Protein AF-A0A2V7DN43-F1 (afdb_monomer)

Secondary structure (DSSP, 8-state):
-HHHHHHHHHHHTPEEEEHHHHHHHHTT--TTPPPPTTHHHHHTSHHHHHHHHHHHHHHHHHHHHTT--EEEES---SHHHHHHHHHHHHHTT----EEEEE--HHHHHHHHHHHTT-TT------GGGHHHHHHT----TTSSSEEEEESSS-HHHHHHHHHHHHHHS------

Sequence (175 aa):
KTTVARLVAARAGAILIRTDAERKRLAGLRPTDTSPAGFGEKLYTLEVTRRTYMTALGIAERLLTAGWPVLVDGTFSSVEERAGARELARRHAVPFTVLWCDAPDAEIAERLRRRAWDPGEVSDAGVELLPRHRAHYIAPTDEPDVIRIDTSVVIEHAVRDALGQLSGAPSLRRS

Mean predicted aligned error: 6.23 Å

Foldseek 3Di:
DVVLQVLLCVVVVADEAELLQLLQVVVVHHLLDADPVPVLVVSPDPVNSVVSLVVSLVVVLVCVVVVGHYDYDDLCQDPVSVVSNVVSCVVSVHDDAAEAEDEDLVVVLVVLVVVVPPSRDRDNDHSVCVVVSVVRGDDCPPPPRYDYQHPVDDSNVSSVVSVVVVVPPPPPPDD

Solvent-accessible surface area (backbone atoms only — not comparable to full-atom values): 10254 Å² total; per-residue (Å²): 94,72,69,55,49,52,58,48,20,68,74,69,66,25,50,73,44,48,37,51,40,46,43,28,46,77,70,77,38,57,44,60,55,79,69,57,89,79,44,48,63,62,59,65,32,71,67,46,45,53,52,24,52,52,51,50,50,55,52,45,50,55,37,46,74,72,71,43,51,71,39,78,46,70,83,58,38,40,68,65,59,48,48,55,55,51,50,52,27,58,78,68,75,45,91,70,73,45,79,44,67,42,66,59,67,72,57,51,46,52,52,30,58,58,47,77,73,42,82,81,49,48,70,72,72,48,56,85,45,46,65,62,52,54,78,61,46,51,79,67,82,91,48,83,55,59,45,80,30,59,59,81,52,65,56,71,56,37,49,50,54,51,52,53,51,65,70,65,48,82,73,81,71,83,123

Structure (mmCIF, N/CA/C/O backbone):
data_AF-A0A2V7DN43-F1
#
_entry.id   AF-A0A2V7DN43-F1
#
loop_
_atom_site.group_PDB
_atom_site.id
_atom_site.type_symbol
_atom_site.label_atom_id
_atom_site.label_alt_id
_atom_site.label_comp_id
_atom_site.label_asym_id
_atom_site.label_entity_id
_atom_site.label_seq_id
_atom_site.pdbx_PDB_ins_code
_atom_site.Cartn_x
_atom_site.Cartn_y
_atom_site.Cartn_z
_atom_site.occupancy
_atom_site.B_iso_or_equiv
_atom_site.auth_seq_id
_atom_site.auth_comp_id
_atom_site.auth_asym_id
_atom_site.auth_atom_id
_atom_site.pdbx_PDB_model_num
ATOM 1 N N . LYS A 1 1 ? 5.956 -5.643 0.456 1.00 82.62 1 LYS A N 1
ATOM 2 C CA . LYS A 1 1 ? 4.574 -5.196 0.164 1.00 82.62 1 LYS A CA 1
ATOM 3 C C . LYS A 1 1 ? 3.601 -6.362 0.245 1.00 82.62 1 LYS A C 1
ATOM 5 O O . LYS A 1 1 ? 3.186 -6.631 1.355 1.00 82.62 1 LYS A O 1
ATOM 10 N N . THR A 1 2 ? 3.374 -7.152 -0.809 1.00 82.88 2 THR A N 1
ATOM 11 C CA . THR A 1 2 ? 2.349 -8.220 -0.825 1.00 82.88 2 THR A CA 1
ATOM 12 C C . THR A 1 2 ? 2.382 -9.176 0.375 1.00 82.88 2 THR A C 1
ATOM 14 O O . THR A 1 2 ? 1.345 -9.447 0.972 1.00 82.88 2 THR A O 1
ATOM 17 N N . THR A 1 3 ? 3.562 -9.657 0.787 1.00 88.00 3 THR A N 1
ATOM 18 C CA . THR A 1 3 ? 3.704 -10.514 1.982 1.00 88.00 3 THR A CA 1
ATOM 19 C C . THR A 1 3 ? 3.257 -9.805 3.262 1.00 88.00 3 THR A C 1
ATOM 21 O O . THR A 1 3 ? 2.457 -10.345 4.019 1.00 88.00 3 THR A O 1
ATOM 24 N N . VAL A 1 4 ? 3.714 -8.565 3.467 1.00 90.88 4 VAL A N 1
ATOM 25 C CA . VAL A 1 4 ? 3.297 -7.699 4.583 1.00 90.88 4 VAL A CA 1
ATOM 26 C C . VAL A 1 4 ? 1.789 -7.466 4.532 1.00 90.88 4 VAL A C 1
ATOM 28 O O . VAL A 1 4 ? 1.108 -7.693 5.523 1.00 90.88 4 VAL A O 1
ATOM 31 N N . ALA A 1 5 ? 1.253 -7.104 3.365 1.00 91.25 5 ALA A N 1
ATOM 32 C CA . ALA A 1 5 ? -0.167 -6.844 3.162 1.00 91.25 5 ALA A CA 1
ATOM 33 C C . ALA A 1 5 ? -1.040 -8.051 3.543 1.00 91.25 5 ALA A C 1
ATOM 35 O O . ALA A 1 5 ? -2.020 -7.888 4.262 1.00 91.25 5 ALA A O 1
ATOM 36 N N . ARG A 1 6 ? -0.654 -9.270 3.137 1.00 92.12 6 ARG A N 1
ATOM 37 C CA . ARG A 1 6 ? -1.346 -10.512 3.526 1.00 92.12 6 ARG A CA 1
ATOM 38 C C . ARG A 1 6 ? -1.309 -10.745 5.037 1.00 92.12 6 ARG A C 1
ATOM 40 O O . ARG A 1 6 ? -2.340 -11.054 5.627 1.00 92.12 6 ARG A O 1
ATOM 47 N N . LEU A 1 7 ? -0.141 -10.592 5.662 1.00 92.94 7 LEU A N 1
ATOM 48 C CA . LEU A 1 7 ? 0.032 -10.823 7.100 1.00 92.94 7 LEU A CA 1
ATOM 49 C C . LEU A 1 7 ? -0.713 -9.793 7.956 1.00 92.94 7 LEU A C 1
ATOM 51 O O . LEU A 1 7 ? -1.277 -10.166 8.986 1.00 92.94 7 LEU A O 1
ATOM 55 N N . VAL A 1 8 ? -0.710 -8.525 7.537 1.00 92.75 8 VAL A N 1
ATOM 56 C CA . VAL A 1 8 ? -1.458 -7.442 8.185 1.00 92.75 8 VAL A CA 1
ATOM 57 C C . VAL A 1 8 ? -2.953 -7.676 8.015 1.00 92.75 8 VAL A C 1
ATOM 59 O O . VAL A 1 8 ? -3.664 -7.688 9.011 1.00 92.75 8 VAL A O 1
ATOM 62 N N . ALA A 1 9 ? -3.427 -7.924 6.789 1.00 92.75 9 ALA A N 1
ATOM 63 C CA . ALA A 1 9 ? -4.846 -8.142 6.517 1.00 92.75 9 ALA A CA 1
ATOM 64 C C . ALA A 1 9 ? -5.413 -9.312 7.336 1.00 92.75 9 ALA A C 1
ATOM 66 O O . ALA A 1 9 ? -6.449 -9.164 7.980 1.00 92.75 9 ALA A O 1
ATOM 67 N N . ALA A 1 10 ? -4.686 -10.433 7.396 1.00 92.44 10 ALA A N 1
ATOM 68 C CA . ALA A 1 10 ? -5.083 -11.595 8.187 1.00 92.44 10 ALA A CA 1
ATOM 69 C C . ALA A 1 10 ? -5.185 -11.288 9.691 1.00 92.44 10 ALA A C 1
ATOM 71 O O . ALA A 1 10 ? -6.118 -11.742 10.346 1.00 92.44 10 ALA A O 1
ATOM 72 N N . ARG A 1 11 ? -4.248 -10.509 10.247 1.00 91.56 11 ARG A N 1
ATOM 73 C CA . ARG A 1 11 ? -4.237 -10.165 11.680 1.00 91.56 11 ARG A CA 1
ATOM 74 C C . ARG A 1 11 ? -5.223 -9.060 12.049 1.00 91.56 11 ARG A C 1
ATOM 76 O O . ARG A 1 11 ? -5.741 -9.071 13.157 1.00 91.56 11 ARG A O 1
ATOM 83 N N . ALA A 1 12 ? -5.471 -8.123 11.140 1.00 89.06 12 ALA A N 1
ATOM 84 C CA . ALA A 1 12 ? -6.391 -7.008 11.342 1.00 89.06 12 ALA A CA 1
ATOM 85 C C . ALA A 1 12 ? -7.849 -7.350 10.982 1.00 89.06 12 ALA A C 1
ATOM 87 O O . ALA A 1 12 ? -8.725 -6.507 11.148 1.00 89.06 12 ALA A O 1
ATOM 88 N N . GLY A 1 13 ? -8.118 -8.549 10.447 1.00 92.81 13 GLY A N 1
ATOM 89 C CA . GLY A 1 13 ? -9.446 -8.913 9.940 1.00 92.81 13 GLY A CA 1
ATOM 90 C C . GLY A 1 13 ? -9.887 -8.051 8.751 1.00 92.81 13 GLY A C 1
ATOM 91 O O . GLY A 1 13 ? -11.078 -7.805 8.577 1.00 92.81 13 GLY A O 1
ATOM 92 N N . ALA A 1 14 ? -8.931 -7.556 7.959 1.00 94.75 14 ALA A N 1
ATOM 93 C CA . ALA A 1 14 ? -9.192 -6.656 6.844 1.00 94.75 14 ALA A CA 1
ATOM 94 C C . ALA A 1 14 ? -9.292 -7.407 5.514 1.00 94.75 14 ALA A C 1
ATOM 96 O O . ALA A 1 14 ? -8.560 -8.366 5.254 1.00 94.75 14 ALA A O 1
ATOM 97 N N . ILE A 1 15 ? -10.157 -6.920 4.627 1.00 96.94 15 ILE A N 1
ATOM 98 C CA . ILE A 1 15 ? -10.242 -7.411 3.254 1.00 96.94 15 ILE A CA 1
ATOM 99 C C . ILE A 1 15 ? -9.111 -6.785 2.436 1.00 96.94 15 ILE A C 1
ATOM 101 O O . ILE A 1 15 ? -8.975 -5.563 2.359 1.00 96.94 15 ILE A O 1
ATOM 105 N N . LEU A 1 16 ? -8.298 -7.642 1.816 1.00 96.69 16 LEU A N 1
ATOM 106 C CA . LEU A 1 16 ? -7.151 -7.245 1.005 1.00 96.69 16 LEU A CA 1
ATOM 107 C C . LEU A 1 16 ? -7.551 -7.019 -0.459 1.00 96.69 16 LEU A C 1
ATOM 109 O O . LEU A 1 16 ? -7.894 -7.966 -1.168 1.00 96.69 16 LEU A O 1
ATOM 113 N N . ILE A 1 17 ? -7.411 -5.785 -0.939 1.00 96.38 17 ILE A N 1
ATOM 114 C CA . ILE A 1 17 ? -7.535 -5.422 -2.355 1.00 96.38 17 ILE A CA 1
ATOM 115 C C . ILE A 1 17 ? -6.132 -5.277 -2.935 1.00 96.38 17 ILE A C 1
ATOM 117 O O . ILE A 1 17 ? -5.308 -4.542 -2.397 1.00 96.38 17 ILE A O 1
ATOM 121 N N . ARG A 1 18 ? -5.847 -5.950 -4.052 1.00 93.94 18 ARG A N 1
ATOM 122 C CA . ARG A 1 18 ? -4.530 -5.903 -4.701 1.00 93.94 18 ARG A CA 1
ATOM 123 C C . ARG A 1 18 ? -4.604 -5.150 -6.018 1.00 93.94 18 ARG A C 1
ATOM 125 O O . ARG A 1 18 ? -5.205 -5.639 -6.970 1.00 93.94 18 ARG A O 1
ATOM 132 N N . THR A 1 19 ? -3.930 -4.009 -6.101 1.00 92.38 19 THR A N 1
ATOM 133 C CA . THR A 1 19 ? -3.931 -3.169 -7.311 1.00 92.38 19 THR A CA 1
ATOM 134 C C . THR A 1 19 ? -3.384 -3.889 -8.543 1.00 92.38 19 THR A C 1
ATOM 136 O O . THR A 1 19 ? -3.958 -3.733 -9.610 1.00 92.38 19 THR A O 1
ATOM 139 N N . ASP A 1 20 ? -2.363 -4.744 -8.421 1.00 88.06 20 ASP A N 1
ATOM 140 C CA . ASP A 1 20 ? -1.878 -5.549 -9.557 1.00 88.06 20 ASP A CA 1
ATOM 141 C C . ASP A 1 20 ? -2.932 -6.555 -10.057 1.00 88.06 20 ASP A C 1
ATOM 143 O O . ASP A 1 20 ? -3.058 -6.778 -11.260 1.00 88.06 20 ASP A O 1
ATOM 147 N N . ALA A 1 21 ? -3.752 -7.115 -9.158 1.00 89.69 21 ALA A N 1
ATOM 148 C CA . ALA A 1 21 ? -4.857 -7.982 -9.564 1.00 89.69 21 ALA A CA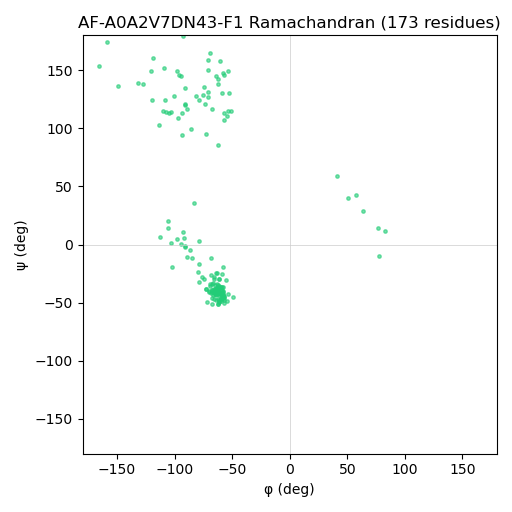 1
ATOM 149 C C . ALA A 1 21 ? -5.946 -7.181 -10.295 1.00 89.69 21 ALA A C 1
ATOM 151 O O . ALA A 1 21 ? -6.445 -7.636 -11.323 1.00 89.69 21 ALA A O 1
ATOM 152 N N . GLU A 1 22 ? -6.281 -5.978 -9.813 1.00 92.62 22 GLU A N 1
ATOM 153 C CA . GLU A 1 22 ? -7.225 -5.096 -10.515 1.00 92.62 22 GLU A CA 1
ATOM 154 C C . GLU A 1 22 ? -6.676 -4.622 -11.864 1.00 92.62 22 GLU A C 1
ATOM 156 O O . GLU A 1 22 ? -7.413 -4.580 -12.845 1.00 92.62 22 GLU A O 1
ATOM 161 N N . ARG A 1 23 ? -5.374 -4.333 -11.948 1.00 91.38 23 ARG A N 1
ATOM 162 C CA . ARG A 1 23 ? -4.692 -3.939 -13.185 1.00 91.38 23 ARG A CA 1
ATOM 163 C C . ARG A 1 23 ? -4.816 -5.018 -14.256 1.00 91.38 23 ARG A C 1
ATOM 165 O O . ARG A 1 23 ? -5.177 -4.711 -15.389 1.00 91.38 23 ARG A O 1
ATOM 172 N N . LYS A 1 24 ? -4.599 -6.283 -13.877 1.00 88.06 24 LYS A N 1
ATOM 173 C CA . LYS A 1 24 ? -4.800 -7.443 -14.759 1.00 88.06 24 LYS A CA 1
ATOM 174 C C . LYS A 1 24 ? -6.260 -7.599 -15.170 1.00 88.06 24 LYS A C 1
ATOM 176 O O . LYS A 1 24 ? -6.541 -7.698 -16.363 1.00 88.06 24 LYS A O 1
ATOM 181 N N . ARG A 1 25 ? -7.200 -7.523 -14.220 1.00 89.62 25 ARG A N 1
ATOM 182 C CA . ARG A 1 25 ? -8.639 -7.614 -14.528 1.00 89.62 25 ARG A CA 1
ATOM 183 C C . ARG A 1 25 ? -9.097 -6.537 -15.509 1.00 89.62 25 ARG A C 1
ATOM 185 O O . ARG A 1 25 ? -9.835 -6.845 -16.439 1.00 89.62 25 ARG A O 1
ATOM 192 N N . LEU A 1 26 ? -8.638 -5.296 -15.341 1.00 89.31 26 LEU A N 1
ATOM 193 C CA . LEU A 1 26 ? -8.951 -4.188 -16.251 1.00 89.31 26 LEU A CA 1
ATOM 194 C C . LEU A 1 26 ? -8.401 -4.397 -17.668 1.00 89.31 26 LEU A C 1
ATOM 196 O O . LEU A 1 26 ? -8.950 -3.837 -18.614 1.00 89.31 26 LEU A O 1
ATOM 200 N N . ALA A 1 27 ? -7.352 -5.205 -17.812 1.00 86.38 27 ALA A N 1
ATOM 201 C CA . ALA A 1 27 ? -6.778 -5.600 -19.092 1.00 86.38 27 ALA A CA 1
ATOM 202 C C . ALA A 1 27 ? -7.366 -6.907 -19.658 1.00 86.38 27 ALA A C 1
ATOM 204 O O . ALA A 1 27 ? -6.881 -7.397 -20.675 1.00 86.38 27 ALA A O 1
ATOM 205 N N . GLY A 1 28 ? -8.392 -7.481 -19.016 1.00 87.81 28 GLY A N 1
ATOM 206 C CA . GLY A 1 28 ? -9.007 -8.745 -19.435 1.00 87.81 28 GLY A CA 1
ATOM 207 C C . GLY A 1 28 ? -8.189 -9.993 -19.088 1.00 87.81 28 GLY A C 1
ATOM 208 O O . GLY A 1 28 ? -8.472 -11.066 -19.614 1.00 87.81 28 GLY A O 1
ATOM 209 N N . LEU A 1 29 ? -7.190 -9.868 -18.211 1.00 84.50 29 LEU A N 1
ATOM 210 C CA . LEU A 1 29 ? -6.334 -10.966 -17.764 1.00 84.50 29 LEU A CA 1
ATOM 211 C C . LEU A 1 29 ? -6.813 -11.520 -16.419 1.00 84.50 29 LEU A C 1
ATOM 213 O O . LEU A 1 29 ? -7.326 -10.789 -15.561 1.00 84.50 29 LEU A O 1
ATOM 217 N N . ARG A 1 30 ? -6.593 -12.816 -16.188 1.00 82.31 30 ARG A N 1
ATOM 218 C CA . ARG A 1 30 ? -6.730 -13.390 -14.846 1.00 82.31 30 ARG A CA 1
ATOM 219 C C . ARG A 1 30 ? -5.577 -12.880 -13.976 1.00 82.31 30 ARG A C 1
ATOM 221 O O . ARG A 1 30 ? -4.478 -12.669 -14.482 1.00 82.31 30 ARG A O 1
ATOM 228 N N . PRO A 1 31 ? -5.763 -12.734 -12.652 1.00 76.19 31 PRO A N 1
ATOM 229 C CA . PRO A 1 31 ? -4.698 -12.249 -11.771 1.00 76.19 31 PRO A CA 1
ATOM 230 C C . PRO A 1 31 ? -3.392 -13.060 -11.843 1.00 76.19 31 PRO A C 1
ATOM 232 O O . PRO A 1 31 ? -2.319 -12.503 -11.647 1.00 76.19 31 PRO A O 1
ATOM 235 N N . THR A 1 32 ? -3.477 -14.361 -12.123 1.00 74.94 32 THR A N 1
ATOM 236 C CA . THR A 1 32 ? -2.326 -15.272 -12.232 1.00 74.94 32 THR A CA 1
ATOM 237 C C . THR A 1 32 ? -1.765 -15.386 -13.647 1.00 74.94 32 THR A C 1
ATOM 239 O O . THR A 1 32 ? -0.807 -16.121 -13.848 1.00 74.94 32 THR A O 1
ATOM 242 N N . ASP A 1 33 ? -2.360 -14.724 -14.643 1.00 73.88 33 ASP A N 1
ATOM 243 C CA . ASP A 1 33 ? -1.811 -14.756 -15.997 1.00 73.88 33 ASP A CA 1
ATOM 244 C C . ASP A 1 33 ? -0.523 -13.936 -16.029 1.00 73.88 33 ASP A C 1
ATOM 246 O O . ASP A 1 33 ? -0.497 -12.798 -15.555 1.00 73.88 33 ASP A O 1
ATOM 250 N N . THR A 1 34 ? 0.546 -14.495 -16.590 1.00 67.00 34 THR A N 1
ATOM 251 C CA . THR A 1 34 ? 1.743 -13.721 -16.926 1.00 67.00 34 THR A CA 1
ATOM 252 C C . THR A 1 34 ? 1.412 -12.824 -18.111 1.00 67.00 34 THR A C 1
ATOM 254 O O . THR A 1 34 ? 0.933 -13.302 -19.143 1.00 67.00 34 THR A O 1
ATOM 257 N N . SER A 1 35 ? 1.661 -11.522 -17.980 1.00 64.56 35 SER A N 1
ATOM 258 C CA . SER A 1 35 ? 1.469 -10.611 -19.106 1.00 64.56 35 SER A CA 1
ATOM 259 C C . SER A 1 35 ? 2.397 -10.975 -20.272 1.00 64.56 35 SER A C 1
ATOM 261 O O . SER A 1 35 ? 3.575 -11.255 -20.040 1.00 64.56 35 SER A O 1
ATOM 263 N N . PRO A 1 36 ? 1.916 -10.941 -21.530 1.00 62.62 36 PRO A N 1
ATOM 264 C CA . PRO A 1 36 ? 2.775 -11.133 -22.694 1.00 62.62 36 PRO A CA 1
ATOM 265 C C . PRO A 1 36 ? 3.968 -10.164 -22.686 1.00 62.62 36 PRO A C 1
ATOM 267 O O . PRO A 1 36 ? 3.855 -9.032 -22.206 1.00 62.62 36 PRO A O 1
ATOM 270 N N . ALA A 1 37 ? 5.109 -10.577 -23.244 1.00 56.75 37 ALA A N 1
ATOM 271 C CA . ALA A 1 37 ? 6.301 -9.729 -23.327 1.00 56.75 37 ALA A CA 1
ATOM 272 C C . ALA A 1 37 ? 5.973 -8.364 -23.975 1.00 56.75 37 ALA A C 1
ATOM 274 O O . ALA A 1 37 ? 5.298 -8.297 -25.002 1.00 56.75 37 ALA A O 1
ATOM 275 N N . GLY A 1 38 ? 6.398 -7.264 -23.343 1.00 58.25 38 GLY A N 1
ATOM 276 C CA . GLY A 1 38 ? 6.087 -5.890 -23.775 1.00 58.25 38 GLY A CA 1
ATOM 277 C C . GLY A 1 38 ? 4.670 -5.390 -23.438 1.00 58.25 38 GLY A C 1
ATOM 278 O O . GLY A 1 38 ? 4.399 -4.195 -23.546 1.00 58.25 38 GLY A O 1
ATOM 279 N N . PHE A 1 39 ? 3.761 -6.254 -22.972 1.00 65.56 39 PHE A N 1
ATOM 280 C CA . PHE A 1 39 ? 2.430 -5.848 -22.501 1.00 65.56 39 PHE A CA 1
ATOM 281 C C . PHE A 1 39 ? 2.478 -5.206 -21.108 1.00 65.56 39 PHE A C 1
ATOM 283 O O . PHE A 1 39 ? 1.677 -4.319 -20.812 1.00 65.56 39 PHE A O 1
ATOM 290 N N . GLY A 1 40 ? 3.467 -5.578 -20.285 1.00 64.56 40 GLY A N 1
ATOM 291 C CA . GLY A 1 40 ? 3.685 -4.992 -18.959 1.00 64.56 40 GLY A CA 1
ATOM 292 C C . GLY A 1 40 ? 3.793 -3.465 -18.996 1.00 64.56 40 GLY A C 1
ATOM 293 O O . GLY A 1 40 ? 3.139 -2.781 -18.217 1.00 64.56 40 GLY A O 1
ATOM 294 N N . GLU A 1 41 ? 4.505 -2.889 -19.967 1.00 67.62 41 GLU A N 1
ATOM 295 C CA . GLU A 1 41 ? 4.611 -1.426 -20.083 1.00 67.62 41 GLU A CA 1
ATOM 296 C C . GLU A 1 41 ? 3.264 -0.743 -20.355 1.00 67.62 41 GLU A C 1
ATOM 298 O O . GLU A 1 41 ? 3.005 0.344 -19.833 1.00 67.62 41 GLU A O 1
ATOM 303 N N . LYS A 1 42 ? 2.374 -1.397 -21.113 1.00 76.38 42 LYS A N 1
ATOM 304 C CA . LYS A 1 42 ? 1.017 -0.894 -21.377 1.00 76.38 42 LYS A CA 1
ATOM 305 C C . LYS A 1 42 ? 0.155 -0.935 -20.116 1.00 76.38 42 LYS A C 1
ATOM 307 O O . LYS A 1 42 ? -0.630 -0.013 -19.885 1.00 76.38 42 LYS A O 1
ATOM 312 N N . LEU A 1 43 ? 0.346 -1.953 -19.274 1.00 78.06 43 LEU A N 1
ATOM 313 C CA . LEU A 1 43 ? -0.340 -2.073 -17.989 1.00 78.06 43 LEU A CA 1
ATOM 314 C C . LEU A 1 43 ? 0.048 -0.974 -17.003 1.00 78.06 43 LEU A C 1
ATOM 316 O O . LEU A 1 43 ? -0.770 -0.620 -16.161 1.00 78.06 43 LEU A O 1
ATOM 320 N N . TYR A 1 44 ? 1.253 -0.415 -17.093 1.00 78.88 44 TYR A N 1
ATOM 321 C CA . TYR A 1 44 ? 1.748 0.605 -16.161 1.00 78.88 44 TYR A CA 1
ATOM 322 C C . TYR A 1 44 ? 1.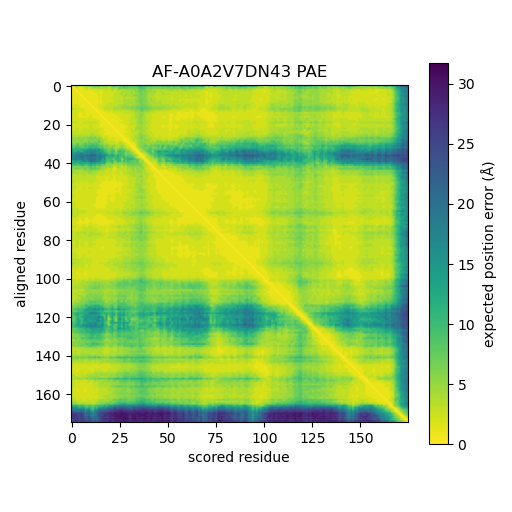775 2.024 -16.754 1.00 78.88 44 TYR A C 1
ATOM 324 O O . TYR A 1 44 ? 2.442 2.910 -16.220 1.00 78.88 44 TYR A O 1
ATOM 332 N N . THR A 1 45 ? 1.006 2.284 -17.817 1.00 86.06 45 THR A N 1
ATOM 333 C CA . THR A 1 45 ? 0.752 3.660 -18.279 1.00 86.06 45 THR A CA 1
ATOM 334 C C . THR A 1 45 ? 0.061 4.492 -17.192 1.00 86.06 45 THR A C 1
ATOM 336 O O . THR A 1 45 ? -0.588 3.955 -16.287 1.00 86.06 45 THR A O 1
ATOM 339 N N . LEU A 1 46 ? 0.182 5.822 -17.273 1.00 86.31 46 LEU A N 1
ATOM 340 C CA . LEU A 1 46 ? -0.464 6.736 -16.323 1.00 86.31 46 LEU A CA 1
ATOM 341 C C . LEU A 1 46 ? -1.990 6.551 -16.312 1.00 86.31 46 LEU A C 1
ATOM 343 O O . LEU A 1 46 ? -2.603 6.502 -15.247 1.00 86.31 46 LEU A O 1
ATOM 347 N N . GLU A 1 47 ? -2.591 6.385 -17.490 1.00 89.81 47 GLU A N 1
ATOM 348 C CA . GLU A 1 47 ? -4.028 6.157 -17.646 1.00 89.81 47 GLU A CA 1
ATOM 349 C C . GLU A 1 47 ? -4.479 4.854 -16.973 1.00 89.81 47 GLU A C 1
ATOM 351 O O . GLU A 1 47 ? -5.392 4.867 -16.142 1.00 89.81 47 GLU A O 1
ATOM 356 N N . VAL A 1 48 ? -3.806 3.732 -17.264 1.00 90.25 48 VAL A N 1
ATOM 357 C CA . VAL A 1 48 ? -4.147 2.437 -16.654 1.00 90.25 48 VAL A CA 1
ATOM 358 C C . VAL A 1 48 ? -3.912 2.474 -15.147 1.00 90.25 48 VAL A C 1
ATOM 360 O O . VAL A 1 48 ? -4.716 1.936 -14.385 1.00 90.25 48 VAL A O 1
ATOM 363 N N . THR A 1 49 ? -2.863 3.155 -14.689 1.00 90.25 49 THR A N 1
ATOM 364 C CA . THR A 1 49 ? -2.594 3.346 -13.260 1.00 90.25 49 THR A CA 1
ATOM 365 C C . THR A 1 49 ? -3.716 4.117 -12.575 1.00 90.25 49 THR A C 1
ATOM 367 O O . THR A 1 49 ? -4.270 3.619 -11.594 1.00 90.25 49 THR A O 1
ATOM 370 N N . ARG A 1 50 ? -4.146 5.252 -13.138 1.00 92.06 50 ARG A N 1
ATOM 371 C CA . ARG A 1 50 ? -5.280 6.024 -12.614 1.00 92.06 50 ARG A CA 1
ATOM 372 C C . ARG A 1 50 ? -6.551 5.177 -12.549 1.00 92.06 50 ARG A C 1
ATOM 374 O O . ARG A 1 50 ? -7.206 5.133 -11.509 1.00 92.06 50 ARG A O 1
ATOM 381 N N . ARG A 1 51 ? -6.877 4.456 -13.627 1.00 94.81 51 ARG A N 1
ATOM 382 C CA . ARG A 1 51 ? -8.059 3.580 -13.684 1.00 94.81 51 ARG A CA 1
ATOM 383 C C . ARG A 1 51 ? -7.982 2.437 -12.667 1.00 94.81 51 ARG A C 1
ATOM 385 O O . ARG A 1 51 ? -8.995 2.101 -12.054 1.00 94.81 51 ARG A O 1
ATOM 392 N N . THR A 1 52 ? -6.790 1.880 -12.453 1.00 95.06 52 THR A N 1
ATOM 393 C CA . THR A 1 52 ? -6.533 0.828 -11.458 1.00 95.06 52 THR A CA 1
ATOM 394 C C . THR A 1 52 ? -6.820 1.331 -10.046 1.00 95.06 52 THR A C 1
ATOM 396 O O . THR A 1 52 ? -7.597 0.699 -9.331 1.00 95.06 52 THR A O 1
ATOM 399 N N . TYR A 1 53 ? -6.267 2.483 -9.650 1.00 95.81 53 TYR A N 1
ATOM 400 C CA . TYR A 1 53 ? -6.516 3.038 -8.315 1.00 95.81 53 TYR A CA 1
ATOM 401 C C . TYR A 1 53 ? -7.965 3.477 -8.126 1.00 95.81 53 TYR A C 1
ATOM 403 O O . TYR A 1 53 ? -8.545 3.173 -7.089 1.00 95.81 53 TYR A O 1
ATOM 411 N N . MET A 1 54 ? -8.593 4.099 -9.128 1.00 96.06 54 MET A N 1
ATOM 412 C CA . MET A 1 54 ? -10.025 4.419 -9.063 1.00 96.06 54 MET A CA 1
ATOM 413 C C . MET A 1 54 ? -10.878 3.163 -8.841 1.00 96.06 54 MET A C 1
ATOM 415 O O . MET A 1 54 ? -11.781 3.166 -8.009 1.00 96.06 54 MET A O 1
ATOM 419 N N . THR A 1 55 ? -10.567 2.072 -9.546 1.00 97.06 55 THR A N 1
ATOM 420 C CA . THR A 1 55 ? -11.285 0.797 -9.398 1.00 97.06 55 THR A CA 1
ATOM 421 C C . THR A 1 55 ? -11.067 0.198 -8.009 1.00 97.06 55 THR A C 1
ATOM 423 O O . THR A 1 55 ? -12.035 -0.170 -7.344 1.00 97.06 55 THR A O 1
ATOM 426 N N . ALA A 1 56 ? -9.818 0.151 -7.538 1.00 97.75 56 ALA A N 1
ATOM 427 C CA . ALA A 1 56 ? -9.476 -0.376 -6.219 1.00 97.75 56 ALA A CA 1
ATOM 428 C C . ALA A 1 56 ? -10.133 0.430 -5.084 1.00 97.75 56 ALA A C 1
ATOM 430 O O . ALA A 1 56 ? -10.702 -0.159 -4.167 1.00 97.75 56 ALA A O 1
ATOM 431 N N . LEU A 1 57 ? -10.121 1.763 -5.170 1.00 97.81 57 LEU A N 1
ATOM 432 C CA . LEU A 1 57 ? -10.766 2.635 -4.186 1.00 97.81 57 LEU A CA 1
ATOM 433 C C . LEU A 1 57 ? -12.296 2.545 -4.244 1.00 97.81 57 LEU A C 1
ATOM 435 O O . LEU A 1 57 ? -12.936 2.571 -3.199 1.00 97.81 57 LEU A O 1
ATOM 439 N N . GLY A 1 58 ? -12.892 2.344 -5.423 1.00 98.00 58 GLY A N 1
ATOM 440 C CA . GLY A 1 58 ? -14.329 2.077 -5.538 1.00 98.00 58 GLY A CA 1
ATOM 441 C C . GLY A 1 58 ? -14.743 0.727 -4.935 1.00 98.00 58 GLY A C 1
ATOM 442 O O . GLY A 1 58 ? -15.840 0.597 -4.393 1.00 98.00 58 GLY A O 1
ATOM 443 N N . ILE A 1 59 ? -13.880 -0.295 -4.999 1.00 98.06 59 ILE A N 1
ATOM 444 C CA . ILE A 1 59 ? -14.092 -1.558 -4.270 1.00 98.06 59 ILE A CA 1
ATOM 445 C C . ILE A 1 59 ? -13.976 -1.312 -2.761 1.00 98.06 59 ILE A C 1
ATOM 447 O O . ILE A 1 59 ? -14.846 -1.755 -2.012 1.00 98.06 59 ILE A O 1
ATOM 451 N N . ALA A 1 60 ? -12.946 -0.579 -2.327 1.00 98.19 60 ALA A N 1
ATOM 452 C CA . ALA A 1 60 ? -12.743 -0.236 -0.922 1.00 98.19 60 ALA A CA 1
ATOM 453 C C . ALA A 1 60 ? -13.945 0.520 -0.340 1.00 98.19 60 ALA A C 1
ATOM 455 O O . ALA A 1 60 ? -14.425 0.158 0.726 1.00 98.19 60 ALA A O 1
ATOM 456 N N . GLU A 1 61 ? -14.487 1.496 -1.069 1.00 98.31 61 GLU A N 1
ATOM 457 C CA . GLU A 1 61 ? -15.687 2.247 -0.688 1.00 98.31 61 GLU A CA 1
ATOM 458 C C . GLU A 1 61 ? -16.876 1.330 -0.389 1.00 98.31 61 GLU A C 1
ATOM 460 O O . GLU A 1 61 ? -17.488 1.437 0.672 1.00 98.31 61 GLU A O 1
ATOM 465 N N . ARG A 1 62 ? -17.168 0.366 -1.273 1.00 98.25 62 ARG A N 1
ATOM 466 C CA . ARG A 1 62 ? -18.270 -0.587 -1.056 1.00 98.25 62 ARG A CA 1
ATOM 467 C C . ARG A 1 62 ? -18.064 -1.447 0.189 1.00 98.25 62 ARG A C 1
ATOM 469 O O . ARG A 1 62 ? -19.023 -1.710 0.910 1.00 98.25 62 ARG A O 1
ATOM 476 N N . LEU A 1 63 ? -16.832 -1.881 0.443 1.00 97.88 63 LEU A N 1
ATOM 477 C CA . LEU A 1 63 ? -16.498 -2.692 1.616 1.00 97.88 63 LEU A CA 1
ATOM 478 C C . LEU A 1 63 ? -16.582 -1.882 2.915 1.00 97.88 63 LEU A C 1
ATOM 480 O O . LEU A 1 63 ? -17.138 -2.374 3.896 1.00 97.88 63 LEU A O 1
ATOM 484 N N . LEU A 1 64 ? -16.112 -0.633 2.897 1.00 97.00 64 LEU A N 1
ATOM 485 C CA . LEU A 1 64 ? -16.226 0.292 4.025 1.00 97.00 64 LEU A CA 1
ATOM 486 C C . LEU A 1 64 ? -17.693 0.604 4.343 1.00 97.00 64 LEU A C 1
ATOM 488 O O . LEU A 1 64 ? -18.077 0.575 5.509 1.00 97.00 64 LEU A O 1
ATOM 492 N N . THR A 1 65 ? -18.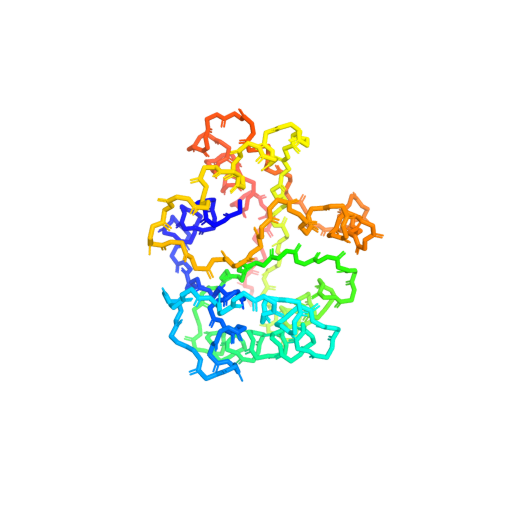536 0.833 3.328 1.00 97.00 65 THR A N 1
ATOM 493 C CA . THR A 1 65 ? -19.992 0.987 3.516 1.00 97.00 65 THR A CA 1
ATOM 494 C C . THR A 1 65 ? -20.619 -0.252 4.152 1.00 97.00 65 THR A C 1
ATOM 496 O O . THR A 1 65 ? -21.516 -0.132 4.981 1.00 97.00 65 THR A O 1
ATOM 499 N N . ALA A 1 66 ? -20.128 -1.443 3.806 1.00 96.81 66 ALA A N 1
ATOM 500 C CA . ALA A 1 66 ? -20.564 -2.702 4.403 1.00 96.81 66 ALA A CA 1
ATOM 501 C C . ALA A 1 66 ? -19.946 -2.982 5.793 1.00 96.81 66 ALA A C 1
ATOM 503 O O . ALA A 1 66 ? -20.203 -4.040 6.364 1.00 96.81 66 ALA A O 1
ATOM 504 N N . GLY A 1 67 ? -19.153 -2.057 6.348 1.00 95.00 67 GLY A N 1
ATOM 505 C CA . GLY A 1 67 ? -18.579 -2.156 7.692 1.00 95.00 67 GLY A CA 1
ATOM 506 C C . GLY A 1 67 ? -17.306 -2.998 7.794 1.00 95.00 67 GLY A C 1
ATOM 507 O O . GLY A 1 67 ? -16.879 -3.312 8.904 1.00 95.00 67 GLY A O 1
ATOM 508 N N . TRP A 1 68 ? -16.687 -3.363 6.669 1.00 96.31 68 TRP A N 1
ATOM 509 C CA . TRP A 1 68 ? -15.466 -4.167 6.662 1.00 96.31 68 TRP A CA 1
ATOM 510 C C . TRP A 1 68 ? -14.210 -3.290 6.682 1.00 96.31 68 TRP A C 1
ATOM 512 O O . TRP A 1 68 ? -14.114 -2.357 5.881 1.00 96.31 68 TRP A O 1
ATOM 522 N N . PRO A 1 69 ? -13.202 -3.604 7.519 1.00 95.31 69 PRO A N 1
ATOM 523 C CA . PRO A 1 69 ? -11.874 -3.018 7.388 1.00 95.31 69 PRO A CA 1
ATOM 524 C C . PRO A 1 69 ? -11.251 -3.395 6.039 1.00 95.31 69 PRO A C 1
ATOM 526 O O . PRO A 1 69 ? -11.397 -4.527 5.569 1.00 95.31 69 PRO A O 1
ATOM 529 N N . VAL A 1 70 ? -10.528 -2.464 5.417 1.00 97.31 70 VAL A N 1
ATOM 530 C CA . VAL A 1 70 ? -9.943 -2.654 4.081 1.00 97.31 70 VAL A CA 1
ATOM 531 C C . VAL A 1 70 ? -8.453 -2.346 4.103 1.00 97.31 70 VAL A C 1
ATOM 533 O O . VAL A 1 70 ? -8.028 -1.345 4.673 1.00 97.31 70 VAL A O 1
ATOM 536 N N . LEU A 1 71 ? -7.666 -3.180 3.422 1.00 97.31 71 LEU A N 1
ATOM 537 C CA . LEU A 1 71 ? -6.268 -2.909 3.104 1.00 97.31 71 LEU A CA 1
ATOM 538 C C . LEU A 1 71 ? -6.094 -2.897 1.585 1.00 97.31 71 LEU A C 1
ATOM 540 O O . LEU A 1 71 ? -6.413 -3.877 0.915 1.00 97.31 71 LEU A O 1
ATOM 544 N N . VAL A 1 72 ? -5.566 -1.801 1.038 1.00 97.19 72 VAL A N 1
ATOM 545 C CA . VAL A 1 72 ? -5.253 -1.687 -0.394 1.00 97.19 72 VAL A CA 1
ATOM 546 C C . VAL A 1 72 ? -3.745 -1.850 -0.589 1.00 97.19 72 VAL A C 1
ATOM 548 O O . VAL A 1 72 ? -2.962 -1.020 -0.140 1.00 97.19 72 VAL A O 1
ATOM 551 N N . ASP A 1 73 ? -3.332 -2.928 -1.254 1.00 95.44 73 ASP A N 1
ATOM 552 C CA . ASP A 1 73 ? -1.935 -3.230 -1.581 1.00 95.44 73 ASP A CA 1
ATOM 553 C C . ASP A 1 73 ? -1.590 -2.695 -2.974 1.00 95.44 73 ASP A C 1
ATOM 555 O O . ASP A 1 73 ? -2.108 -3.150 -4.003 1.00 95.44 73 ASP A O 1
ATOM 559 N N . GLY A 1 74 ? -0.707 -1.702 -2.999 1.00 92.38 74 GLY A N 1
ATOM 560 C CA . GLY A 1 74 ? -0.210 -1.060 -4.206 1.00 92.38 74 GLY A CA 1
ATOM 561 C C . GLY A 1 74 ? 1.113 -0.352 -3.964 1.00 92.38 74 GLY A C 1
ATOM 562 O O . GLY A 1 74 ? 1.622 -0.305 -2.845 1.00 92.38 74 GLY A O 1
ATOM 563 N N . THR A 1 75 ? 1.708 0.165 -5.036 1.00 90.19 75 THR A N 1
ATOM 564 C CA . THR A 1 75 ? 2.960 0.926 -4.930 1.00 90.19 75 THR A CA 1
ATOM 565 C C . THR A 1 75 ? 2.728 2.323 -4.360 1.00 90.19 75 THR A C 1
ATOM 567 O O . THR A 1 75 ? 3.616 2.821 -3.681 1.00 90.19 75 THR A O 1
ATOM 570 N N . PHE A 1 76 ? 1.547 2.909 -4.592 1.00 93.25 76 PHE A N 1
ATOM 571 C CA . PHE A 1 76 ? 1.170 4.272 -4.206 1.00 93.25 76 PHE A CA 1
ATOM 572 C C . PHE A 1 76 ? 2.321 5.257 -4.450 1.00 93.25 76 PHE A C 1
ATOM 574 O O . PHE A 1 76 ? 2.857 5.852 -3.517 1.00 93.25 76 PHE A O 1
ATOM 581 N N . SER A 1 77 ? 2.751 5.341 -5.711 1.00 90.81 77 SER A N 1
ATOM 582 C CA . SER A 1 77 ? 3.961 6.038 -6.144 1.00 90.81 77 SER A CA 1
ATOM 583 C C . SER A 1 77 ? 3.872 7.551 -5.986 1.00 90.81 77 SER A C 1
ATOM 585 O O . SER A 1 77 ? 4.912 8.181 -5.828 1.00 90.81 77 SER A O 1
ATOM 587 N N . SER A 1 78 ? 2.672 8.135 -6.016 1.00 92.12 78 SER A N 1
ATOM 588 C CA . SER A 1 78 ? 2.491 9.587 -5.942 1.00 92.12 78 SER A CA 1
ATOM 589 C C . SER A 1 78 ? 1.680 10.030 -4.723 1.00 92.12 78 SER A C 1
ATOM 591 O O . SER A 1 78 ? 0.937 9.249 -4.118 1.00 92.12 78 SER A O 1
ATOM 593 N N . VAL A 1 79 ? 1.815 11.313 -4.376 1.00 94.06 79 VAL A N 1
ATOM 594 C CA . VAL A 1 79 ? 1.043 11.950 -3.299 1.00 94.06 79 VAL A CA 1
ATOM 595 C C . VAL A 1 79 ? -0.449 11.930 -3.634 1.00 94.06 79 VAL A C 1
ATOM 597 O O . VAL A 1 79 ? -1.273 11.675 -2.763 1.00 94.06 79 VAL A O 1
ATOM 600 N N . GLU A 1 80 ? -0.812 12.122 -4.902 1.00 92.56 80 GLU A N 1
ATOM 601 C CA . GLU A 1 80 ? -2.201 12.136 -5.373 1.00 92.56 80 GLU A CA 1
ATOM 602 C C . GLU A 1 80 ? -2.878 10.769 -5.210 1.00 92.56 80 GLU A C 1
ATOM 604 O O . GLU A 1 80 ? -4.039 10.699 -4.802 1.00 92.56 80 GLU A O 1
ATOM 609 N N . GLU A 1 81 ? -2.159 9.674 -5.483 1.00 94.06 81 GLU A N 1
ATOM 610 C CA . GLU A 1 81 ? -2.672 8.313 -5.274 1.00 94.06 81 GLU A CA 1
ATOM 611 C C . GLU A 1 81 ? -2.999 8.070 -3.792 1.00 94.06 81 GLU A C 1
ATOM 613 O O . GLU A 1 81 ? -4.050 7.507 -3.467 1.00 94.06 81 GLU A O 1
ATOM 618 N N . ARG A 1 82 ? -2.132 8.536 -2.882 1.00 96.19 82 ARG A N 1
ATOM 619 C CA . ARG A 1 82 ? -2.347 8.434 -1.428 1.00 96.19 82 ARG A CA 1
ATOM 620 C C . ARG A 1 82 ? -3.432 9.386 -0.932 1.00 96.19 82 ARG A C 1
ATOM 622 O O . ARG A 1 82 ? -4.254 8.989 -0.105 1.00 96.19 82 ARG A O 1
ATOM 629 N N . ALA A 1 83 ? -3.500 10.598 -1.478 1.00 95.31 83 ALA A N 1
ATOM 630 C CA . ALA A 1 83 ? -4.541 11.574 -1.171 1.00 95.31 83 ALA A CA 1
ATOM 631 C C . ALA A 1 83 ? -5.938 11.035 -1.513 1.00 95.31 83 ALA A C 1
ATOM 633 O O . ALA A 1 83 ? -6.864 11.207 -0.722 1.00 95.31 83 ALA A O 1
ATOM 634 N N . GLY A 1 84 ? -6.086 10.308 -2.627 1.00 95.88 84 GLY A N 1
ATOM 635 C CA . GLY A 1 84 ? -7.344 9.643 -2.980 1.00 95.88 84 GLY A CA 1
ATOM 636 C C . GLY A 1 84 ? -7.804 8.618 -1.934 1.00 95.88 84 GLY A C 1
ATOM 637 O O . GLY A 1 84 ? -8.984 8.575 -1.584 1.00 95.88 84 GLY A O 1
ATOM 638 N N . ALA A 1 85 ? -6.878 7.825 -1.386 1.00 96.81 85 ALA A N 1
ATOM 639 C CA . ALA A 1 85 ? -7.184 6.865 -0.324 1.00 96.81 85 ALA A CA 1
ATOM 640 C C . ALA A 1 85 ? -7.520 7.556 1.011 1.00 96.81 85 ALA A C 1
ATOM 642 O O . ALA A 1 85 ? -8.459 7.152 1.701 1.00 96.81 85 ALA A O 1
ATOM 643 N N . ARG A 1 86 ? -6.799 8.632 1.348 1.00 96.81 86 ARG A N 1
ATOM 644 C CA . ARG A 1 86 ? -7.057 9.442 2.546 1.00 96.81 86 ARG A CA 1
ATOM 645 C C . ARG A 1 86 ? -8.427 10.118 2.488 1.00 96.81 86 ARG A C 1
ATOM 647 O O . ARG A 1 86 ? -9.168 10.088 3.468 1.00 96.81 86 ARG A O 1
ATOM 654 N N . GLU A 1 87 ? -8.787 10.679 1.337 1.00 97.00 87 GLU A N 1
ATOM 655 C CA . GLU A 1 87 ? -10.096 11.301 1.133 1.00 97.00 87 GLU A CA 1
ATOM 656 C C . GLU A 1 87 ? -11.230 10.277 1.243 1.00 97.00 87 GLU A C 1
ATOM 658 O O . GLU A 1 87 ? -12.253 10.560 1.863 1.00 97.00 87 GLU A O 1
ATOM 663 N N . LEU A 1 88 ? -11.044 9.061 0.715 1.00 97.50 88 LEU A N 1
ATOM 664 C CA . LEU A 1 88 ? -12.006 7.976 0.910 1.00 97.50 88 LEU A CA 1
ATOM 665 C C . LEU A 1 88 ? -12.228 7.689 2.403 1.00 97.50 88 LEU A C 1
ATOM 667 O O . LEU A 1 88 ? -13.370 7.676 2.855 1.00 97.50 88 LEU A O 1
ATOM 671 N N . ALA A 1 89 ? -11.161 7.517 3.184 1.00 96.62 89 ALA A N 1
ATOM 672 C CA . ALA A 1 89 ? -11.290 7.272 4.619 1.00 96.62 89 ALA A CA 1
ATOM 673 C C . ALA A 1 89 ? -11.991 8.433 5.350 1.00 96.62 89 ALA A C 1
ATOM 675 O O . ALA A 1 89 ? -12.883 8.202 6.170 1.00 96.62 89 ALA A O 1
ATOM 676 N N . ARG A 1 90 ? -11.664 9.681 4.984 1.00 96.69 90 ARG A N 1
ATOM 677 C CA . ARG A 1 90 ? -12.300 10.888 5.528 1.00 96.69 90 ARG A CA 1
ATOM 678 C C . ARG A 1 90 ? -13.806 10.917 5.258 1.00 96.69 90 ARG A C 1
ATOM 680 O O . ARG A 1 90 ? -14.573 11.174 6.182 1.00 96.69 90 ARG A O 1
ATOM 687 N N . ARG A 1 91 ? -14.244 10.618 4.027 1.00 97.00 91 ARG A N 1
ATOM 688 C CA . ARG A 1 91 ? -15.676 10.575 3.658 1.00 97.00 91 ARG A CA 1
ATOM 689 C C . ARG A 1 91 ? -16.466 9.530 4.446 1.00 97.00 91 ARG A C 1
ATOM 691 O O . ARG A 1 91 ? -17.649 9.736 4.690 1.00 97.00 91 ARG A O 1
ATOM 698 N N . HIS A 1 92 ? -15.818 8.440 4.852 1.00 96.56 92 HIS A N 1
ATOM 699 C CA . HIS A 1 92 ? -16.431 7.375 5.651 1.00 96.56 92 HIS A CA 1
ATOM 700 C C . HIS A 1 92 ? -16.220 7.542 7.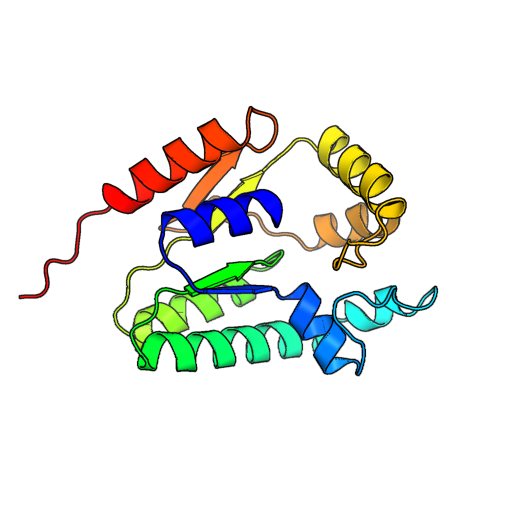163 1.00 96.56 92 HIS A C 1
ATOM 702 O O . HIS A 1 92 ? -16.683 6.698 7.928 1.00 96.56 92 HIS A O 1
ATOM 708 N N . ALA A 1 93 ? -15.538 8.609 7.599 1.00 96.00 93 ALA A N 1
ATOM 709 C CA . ALA A 1 93 ? -15.179 8.855 8.996 1.00 96.00 93 ALA A CA 1
ATOM 710 C C . ALA A 1 93 ? -14.489 7.647 9.668 1.00 96.00 93 ALA A C 1
ATOM 712 O O . ALA A 1 93 ? -14.764 7.318 10.825 1.00 96.00 93 ALA A O 1
ATOM 713 N N . VAL A 1 94 ? -13.598 6.973 8.933 1.00 94.94 94 VAL A N 1
ATOM 714 C CA . VAL A 1 94 ? -12.807 5.839 9.436 1.00 94.94 94 VAL A CA 1
ATOM 715 C C . VAL A 1 94 ? -11.333 6.225 9.605 1.00 94.94 94 VAL A C 1
ATOM 717 O O . VAL A 1 94 ? -10.845 7.091 8.875 1.00 94.94 94 VAL A O 1
ATOM 720 N N . PRO A 1 95 ? -10.598 5.583 10.534 1.00 94.06 95 PRO A N 1
ATOM 721 C CA . PRO A 1 95 ? -9.153 5.755 10.639 1.00 94.06 95 PRO A CA 1
ATOM 722 C C . PRO A 1 95 ? -8.430 5.395 9.335 1.00 94.06 95 PRO A C 1
ATOM 724 O O . PRO A 1 95 ? -8.837 4.482 8.614 1.00 94.06 95 PRO A O 1
ATOM 727 N N . PHE A 1 96 ? -7.328 6.091 9.060 1.00 95.25 96 PHE A N 1
ATOM 728 C CA . PHE A 1 96 ? -6.478 5.867 7.894 1.00 95.25 96 PHE A CA 1
ATOM 729 C C . PHE A 1 96 ? -5.017 5.794 8.317 1.00 95.25 96 PHE A C 1
ATOM 731 O O . PHE A 1 96 ? -4.569 6.577 9.150 1.00 95.25 96 PHE A O 1
ATOM 738 N N . THR A 1 97 ? -4.263 4.867 7.732 1.00 96.00 97 THR A N 1
ATOM 739 C CA . THR A 1 97 ? -2.824 4.747 7.972 1.00 96.00 97 THR A CA 1
ATOM 740 C C . THR A 1 97 ? -2.134 4.215 6.724 1.00 96.00 97 THR A C 1
ATOM 742 O O . THR A 1 97 ? -2.603 3.261 6.100 1.00 96.00 97 THR A O 1
ATOM 745 N N . VAL A 1 98 ? -0.996 4.808 6.372 1.00 96.38 98 VAL A N 1
ATOM 746 C CA . VAL A 1 98 ? -0.120 4.335 5.300 1.00 96.38 98 VAL A CA 1
ATOM 747 C C . VAL A 1 98 ? 0.913 3.382 5.889 1.00 96.38 98 VAL A C 1
ATOM 749 O O . VAL A 1 98 ? 1.722 3.766 6.730 1.00 96.38 98 VAL A O 1
ATOM 752 N N . LEU A 1 99 ? 0.924 2.138 5.413 1.00 95.88 99 LEU A N 1
ATOM 753 C CA . LEU A 1 99 ? 1.962 1.163 5.748 1.00 95.88 99 LEU A CA 1
ATOM 754 C C . LEU A 1 99 ? 3.065 1.206 4.688 1.00 95.88 99 LEU A C 1
ATOM 756 O O . LEU A 1 99 ? 2.977 0.559 3.640 1.00 95.88 99 LEU 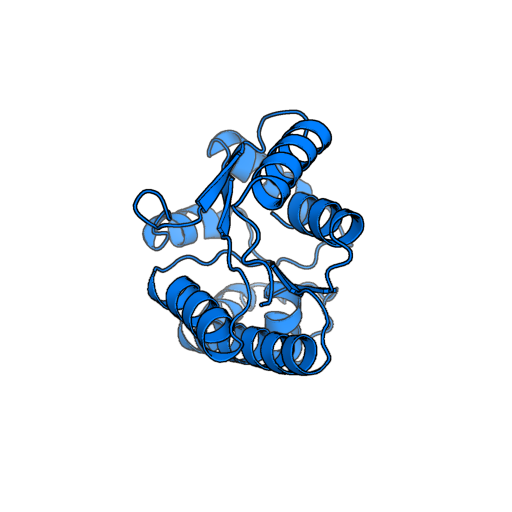A O 1
ATOM 760 N N . TRP A 1 100 ? 4.109 1.985 4.951 1.00 95.56 100 TRP A N 1
ATOM 761 C CA . TRP A 1 100 ? 5.200 2.187 4.007 1.00 95.56 100 TRP A CA 1
ATOM 762 C C . TRP A 1 100 ? 6.252 1.084 4.145 1.00 95.56 100 TRP A C 1
ATOM 764 O O . TRP A 1 100 ? 7.103 1.113 5.029 1.00 95.56 100 TRP A O 1
ATOM 774 N N . CYS A 1 101 ? 6.195 0.094 3.253 1.00 92.88 101 CYS A N 1
ATOM 775 C CA . CYS A 1 101 ? 7.231 -0.934 3.155 1.00 92.88 101 CYS A CA 1
ATOM 776 C C . CYS A 1 101 ? 8.506 -0.363 2.526 1.00 92.88 101 CYS A C 1
ATOM 778 O O . CYS A 1 101 ? 8.488 0.024 1.354 1.00 92.88 101 CYS A O 1
ATOM 780 N N . ASP A 1 102 ? 9.606 -0.427 3.261 1.00 90.69 102 ASP A N 1
ATOM 781 C CA . ASP A 1 102 ? 10.914 0.067 2.844 1.00 90.69 102 ASP A CA 1
ATOM 782 C C . ASP A 1 102 ? 11.956 -1.068 2.844 1.00 90.69 102 ASP A C 1
ATOM 784 O O . ASP A 1 102 ? 11.812 -2.060 3.567 1.00 90.69 102 ASP A O 1
ATOM 788 N N . ALA A 1 103 ? 12.948 -0.982 1.959 1.00 88.06 103 ALA A N 1
ATOM 789 C CA . ALA A 1 103 ? 14.087 -1.902 1.877 1.00 88.06 103 ALA A CA 1
ATOM 790 C C . ALA A 1 103 ? 15.199 -1.306 0.996 1.00 88.06 103 ALA A C 1
ATOM 792 O O . ALA A 1 103 ? 14.892 -0.556 0.062 1.00 88.06 103 ALA A O 1
ATOM 793 N N . PRO A 1 104 ? 16.469 -1.700 1.213 1.00 86.94 104 PRO A N 1
ATOM 794 C CA . PRO A 1 104 ? 17.569 -1.330 0.328 1.00 86.94 104 PRO A CA 1
ATOM 795 C C . PRO A 1 104 ? 17.334 -1.774 -1.123 1.00 86.94 104 PRO A C 1
ATOM 797 O O . PRO A 1 104 ? 16.795 -2.854 -1.381 1.00 86.94 104 PRO A O 1
ATOM 800 N N . ASP A 1 105 ? 17.811 -0.984 -2.088 1.00 83.12 105 ASP A N 1
ATOM 801 C CA . ASP A 1 105 ? 17.642 -1.275 -3.521 1.00 83.12 105 ASP A CA 1
ATOM 802 C C . ASP A 1 105 ? 18.224 -2.632 -3.930 1.00 83.12 105 ASP A C 1
ATOM 804 O O . ASP A 1 105 ? 17.617 -3.349 -4.729 1.00 83.12 105 ASP A O 1
ATOM 808 N N . ALA A 1 106 ? 19.356 -3.023 -3.337 1.00 85.56 106 ALA A N 1
ATOM 809 C CA . ALA A 1 106 ? 19.969 -4.327 -3.575 1.00 85.56 106 ALA A CA 1
ATOM 810 C C . ALA A 1 106 ? 19.011 -5.483 -3.230 1.00 85.56 106 ALA A C 1
ATOM 812 O O . ALA A 1 106 ? 18.888 -6.444 -3.992 1.00 85.56 106 ALA A O 1
ATOM 813 N N . GLU A 1 107 ? 18.270 -5.366 -2.127 1.00 86.56 107 GLU A N 1
ATOM 814 C CA . GLU A 1 107 ? 17.283 -6.369 -1.731 1.00 86.56 107 GLU A CA 1
ATOM 815 C C . GLU A 1 107 ? 16.037 -6.345 -2.609 1.00 86.56 107 GLU A C 1
ATOM 817 O O . GLU A 1 107 ? 15.481 -7.401 -2.917 1.00 86.56 107 GLU A O 1
ATOM 822 N N . ILE A 1 108 ? 15.580 -5.156 -3.012 1.00 84.56 108 ILE A N 1
ATOM 823 C CA . ILE A 1 108 ? 14.435 -5.023 -3.918 1.00 84.56 108 ILE A CA 1
ATOM 824 C C . ILE A 1 108 ? 14.758 -5.698 -5.250 1.00 84.56 108 ILE A C 1
ATOM 826 O O . ILE A 1 108 ? 13.973 -6.533 -5.700 1.00 84.56 108 ILE A O 1
ATOM 830 N N . ALA A 1 109 ? 15.920 -5.402 -5.836 1.00 83.25 109 ALA A N 1
ATOM 831 C CA . ALA A 1 109 ? 16.365 -6.014 -7.082 1.00 83.25 109 ALA A CA 1
ATOM 832 C C . ALA A 1 109 ? 16.439 -7.543 -6.962 1.00 83.25 109 ALA A C 1
ATOM 834 O O . ALA A 1 109 ? 15.912 -8.256 -7.814 1.00 83.25 109 ALA A O 1
ATOM 835 N N . GLU A 1 110 ? 17.009 -8.057 -5.872 1.00 83.81 110 GLU A N 1
ATOM 836 C CA . GLU A 1 110 ? 17.114 -9.499 -5.645 1.00 83.81 110 GLU A CA 1
ATOM 837 C C . GLU A 1 110 ? 15.746 -10.180 -5.473 1.00 83.81 110 GLU A C 1
ATOM 839 O O . GLU A 1 110 ? 15.500 -11.274 -5.984 1.00 83.81 110 GLU A O 1
ATOM 844 N N . ARG A 1 111 ? 14.800 -9.522 -4.798 1.00 82.38 111 ARG A N 1
ATOM 845 C CA . ARG A 1 111 ? 13.418 -10.014 -4.677 1.00 82.38 111 ARG A CA 1
ATOM 846 C C . ARG A 1 111 ? 12.703 -10.035 -6.025 1.00 82.38 111 ARG A C 1
ATOM 848 O O . ARG A 1 111 ? 11.972 -10.986 -6.282 1.00 82.38 111 ARG A O 1
ATOM 855 N N . LEU A 1 112 ? 12.903 -9.022 -6.869 1.00 79.81 112 LEU A N 1
ATOM 856 C CA . LEU A 1 112 ? 12.323 -8.985 -8.216 1.00 79.81 112 LEU A CA 1
ATOM 857 C C . LEU A 1 112 ? 12.892 -10.105 -9.096 1.00 79.81 112 LEU A C 1
ATOM 859 O O . LEU A 1 112 ? 12.118 -10.803 -9.745 1.00 79.81 112 LEU A O 1
ATOM 863 N N . ARG A 1 113 ? 14.208 -10.357 -9.033 1.00 80.38 113 ARG A N 1
ATOM 864 C CA . ARG A 1 113 ? 14.833 -11.486 -9.744 1.00 80.38 113 ARG A CA 1
ATOM 865 C C . ARG A 1 113 ? 14.249 -12.826 -9.319 1.00 80.38 113 ARG A C 1
ATOM 867 O O . ARG A 1 113 ? 13.899 -13.618 -10.180 1.00 80.38 113 ARG A O 1
ATOM 874 N N . ARG A 1 114 ? 14.096 -13.073 -8.013 1.00 77.25 114 ARG A N 1
ATOM 875 C CA . ARG A 1 114 ? 13.506 -14.328 -7.510 1.00 77.25 114 ARG A CA 1
ATOM 876 C C . ARG A 1 114 ? 12.051 -14.515 -7.939 1.00 77.25 114 ARG A C 1
ATOM 878 O O . ARG A 1 114 ? 11.670 -15.621 -8.296 1.00 77.25 114 ARG A O 1
ATOM 885 N N . ARG A 1 115 ? 11.256 -13.440 -7.946 1.00 74.31 115 ARG A N 1
ATOM 886 C CA . ARG A 1 115 ? 9.844 -13.478 -8.365 1.00 74.31 115 ARG A CA 1
ATOM 88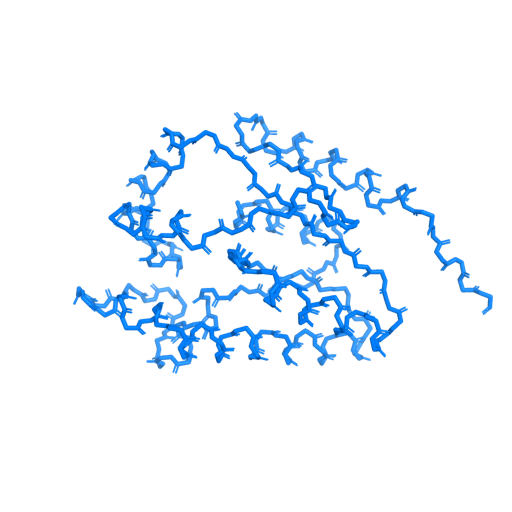7 C C . ARG A 1 115 ? 9.644 -13.806 -9.835 1.00 74.31 115 ARG A C 1
ATOM 889 O O . ARG A 1 115 ? 8.637 -14.418 -10.159 1.00 74.31 115 ARG A O 1
ATOM 896 N N . ALA A 1 116 ? 10.590 -13.454 -10.705 1.00 68.50 116 ALA A N 1
ATOM 897 C CA . ALA A 1 116 ? 10.514 -13.811 -12.122 1.00 68.50 116 ALA A CA 1
ATOM 898 C C . ALA A 1 116 ? 10.422 -15.335 -12.354 1.00 68.50 116 ALA A C 1
ATOM 900 O O . ALA A 1 116 ? 9.980 -15.766 -13.414 1.00 68.50 116 ALA A O 1
ATOM 901 N N . TRP A 1 117 ? 10.806 -16.141 -11.357 1.00 68.12 117 TRP A N 1
ATOM 902 C CA . TRP A 1 117 ? 10.759 -17.603 -11.393 1.00 68.12 117 TRP A CA 1
ATOM 903 C C . TRP A 1 117 ? 9.582 -18.207 -10.605 1.00 68.12 117 TRP A C 1
ATOM 905 O O . TRP A 1 117 ? 9.476 -19.429 -10.541 1.00 68.12 117 TRP A O 1
ATOM 915 N N . ASP A 1 118 ? 8.707 -17.390 -10.003 1.00 68.75 118 ASP A N 1
ATOM 916 C CA . ASP A 1 118 ? 7.544 -17.856 -9.235 1.00 68.75 118 ASP A CA 1
ATOM 917 C C . ASP A 1 118 ? 6.263 -17.834 -10.102 1.00 68.75 118 ASP A C 1
ATOM 919 O O . ASP A 1 118 ? 5.734 -16.757 -10.391 1.00 68.75 118 ASP A O 1
ATOM 923 N N . PRO A 1 119 ? 5.712 -19.000 -10.497 1.00 60.62 119 PRO A N 1
ATOM 924 C CA . PRO A 1 119 ? 4.505 -19.077 -11.323 1.00 60.62 119 PRO A CA 1
ATOM 925 C C . PRO A 1 119 ? 3.225 -18.609 -10.604 1.00 60.62 119 PRO A C 1
ATOM 927 O O . PRO A 1 119 ? 2.191 -18.445 -11.250 1.00 60.62 119 PRO A O 1
ATOM 930 N N . GLY A 1 120 ? 3.259 -18.409 -9.281 1.00 61.03 120 GLY A N 1
ATOM 931 C CA . GLY A 1 120 ? 2.144 -17.872 -8.494 1.00 61.03 120 GLY A CA 1
ATOM 932 C C . GLY A 1 120 ? 2.151 -16.347 -8.345 1.00 61.03 120 GLY A C 1
ATOM 933 O O . GLY A 1 120 ? 1.252 -15.792 -7.696 1.00 61.03 120 GLY A O 1
ATOM 934 N N . GLU A 1 121 ? 3.153 -15.656 -8.897 1.00 71.12 121 GLU A N 1
ATOM 935 C CA . GLU A 1 121 ? 3.275 -14.210 -8.762 1.00 71.12 121 GLU A CA 1
ATOM 936 C C . GLU A 1 121 ? 2.254 -13.473 -9.642 1.00 71.12 121 GLU A C 1
ATOM 938 O O . GLU A 1 121 ? 2.002 -13.790 -10.802 1.00 71.12 121 GLU A O 1
ATOM 943 N N . VAL A 1 122 ? 1.625 -12.460 -9.050 1.00 63.09 122 VAL A N 1
ATOM 944 C CA . VAL A 1 122 ? 0.558 -11.676 -9.689 1.00 63.09 122 VAL A CA 1
ATOM 945 C C . VAL A 1 122 ? 1.094 -10.331 -10.184 1.00 63.09 122 VAL A C 1
ATOM 947 O O . VAL A 1 122 ? 0.467 -9.719 -11.042 1.00 63.09 122 VAL A O 1
ATOM 950 N N . SER A 1 123 ? 2.233 -9.860 -9.668 1.00 67.69 123 SER A N 1
ATOM 951 C CA . SER A 1 123 ? 2.880 -8.625 -10.124 1.00 67.69 123 SER A CA 1
ATOM 952 C C . SER A 1 123 ? 3.709 -8.860 -11.389 1.00 67.69 123 SER A C 1
ATOM 954 O O . SER A 1 123 ? 4.584 -9.718 -11.387 1.00 67.69 123 SER A O 1
ATOM 956 N N . ASP A 1 124 ? 3.489 -8.058 -12.435 1.00 65.56 124 ASP A N 1
ATOM 957 C CA . ASP A 1 124 ? 4.292 -8.102 -13.672 1.00 65.56 124 ASP A CA 1
ATOM 958 C C . ASP A 1 124 ? 5.468 -7.101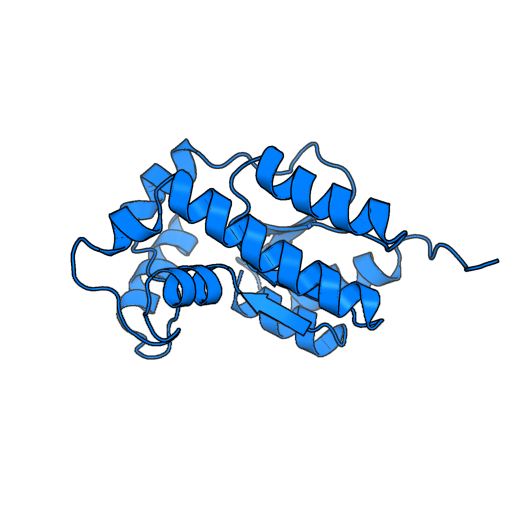 -13.647 1.00 65.56 124 ASP A C 1
ATOM 960 O O . ASP A 1 124 ? 6.099 -6.832 -14.671 1.00 65.56 124 ASP A O 1
ATOM 964 N N . ALA A 1 125 ? 5.753 -6.498 -12.487 1.00 64.62 125 ALA A N 1
ATOM 965 C CA . ALA A 1 125 ? 6.859 -5.564 -12.332 1.00 64.62 125 ALA A CA 1
ATOM 966 C C . ALA A 1 125 ? 8.204 -6.316 -12.346 1.00 64.62 125 ALA A C 1
ATOM 968 O O . ALA A 1 125 ? 8.649 -6.821 -11.316 1.00 64.62 125 ALA A O 1
ATOM 969 N N . GLY A 1 126 ? 8.846 -6.393 -13.514 1.00 67.12 126 GLY A N 1
ATOM 970 C CA . GLY A 1 126 ? 10.209 -6.914 -13.670 1.00 67.12 126 GLY A CA 1
ATOM 971 C C . GLY A 1 126 ? 11.273 -6.002 -13.047 1.00 67.12 126 GLY A C 1
ATOM 972 O O . GLY A 1 126 ? 11.019 -4.830 -12.749 1.00 67.12 126 GLY A O 1
ATOM 973 N N . VAL A 1 127 ? 12.493 -6.523 -12.865 1.00 67.25 127 VAL A N 1
ATOM 974 C CA . VAL A 1 127 ? 13.625 -5.742 -12.322 1.00 67.25 127 VAL A CA 1
ATOM 975 C C . VAL A 1 127 ? 13.978 -4.557 -13.227 1.00 67.25 127 VAL A C 1
ATOM 977 O O . VAL A 1 127 ? 14.366 -3.496 -12.745 1.00 67.25 127 VAL A O 1
ATOM 980 N N . GLU A 1 128 ? 13.732 -4.702 -14.526 1.00 68.75 128 GLU A N 1
ATOM 981 C CA . GLU A 1 128 ? 13.925 -3.677 -15.559 1.00 68.75 128 GLU A CA 1
ATOM 982 C C . GLU A 1 128 ? 13.038 -2.438 -15.360 1.00 68.75 128 GLU A C 1
ATOM 984 O O . GLU A 1 128 ? 13.407 -1.342 -15.780 1.00 68.75 128 GLU A O 1
ATOM 989 N N . LEU A 1 129 ? 11.899 -2.567 -14.670 1.00 71.88 129 LEU A N 1
ATOM 990 C CA . LEU A 1 129 ? 11.020 -1.433 -14.377 1.00 71.88 129 LEU A CA 1
ATOM 991 C C . LEU A 1 129 ? 11.439 -0.668 -13.115 1.00 71.88 129 LEU A C 1
ATOM 993 O O . LEU A 1 129 ? 10.947 0.439 -12.887 1.00 71.88 129 LEU A O 1
ATOM 997 N N . LEU A 1 130 ? 12.351 -1.208 -12.297 1.00 75.44 130 LEU A N 1
ATOM 998 C CA . LEU A 1 130 ? 12.753 -0.602 -11.024 1.00 75.44 130 LEU A CA 1
ATOM 999 C C . LEU A 1 130 ? 13.289 0.837 -11.170 1.00 75.44 130 LEU A C 1
ATOM 1001 O O . LEU A 1 130 ? 12.816 1.692 -10.417 1.00 75.44 130 LEU A O 1
ATOM 1005 N N . PRO A 1 131 ? 14.182 1.165 -12.131 1.00 77.75 131 PRO A N 1
ATOM 1006 C CA . PRO A 1 131 ? 14.659 2.540 -12.308 1.00 77.75 131 PRO A CA 1
ATOM 1007 C C . PRO A 1 131 ? 13.521 3.513 -12.629 1.00 77.75 131 PRO A C 1
ATOM 1009 O O . PRO A 1 131 ? 13.444 4.600 -12.058 1.00 77.75 131 PRO A O 1
ATOM 1012 N N . ARG A 1 132 ? 12.583 3.096 -13.488 1.00 75.25 132 ARG A N 1
ATOM 1013 C CA . ARG A 1 132 ? 11.407 3.896 -13.852 1.00 75.25 132 ARG A CA 1
ATOM 1014 C C . ARG A 1 132 ? 10.463 4.076 -12.667 1.00 75.25 132 ARG A C 1
ATOM 1016 O O . ARG A 1 132 ? 9.985 5.181 -12.434 1.00 75.25 132 ARG A O 1
ATOM 1023 N N . HIS A 1 133 ? 10.215 3.017 -11.897 1.00 78.69 133 HIS A N 1
ATOM 1024 C CA . HIS A 1 133 ? 9.418 3.112 -10.677 1.00 78.69 133 HIS A CA 1
ATOM 1025 C C . HIS A 1 133 ? 10.046 4.084 -9.679 1.00 78.69 133 HIS A C 1
ATOM 1027 O O . HIS A 1 133 ? 9.322 4.895 -9.113 1.00 78.69 133 HIS A O 1
ATOM 1033 N N . ARG A 1 134 ? 11.373 4.044 -9.497 1.00 82.69 134 ARG A N 1
ATOM 1034 C CA . ARG A 1 134 ? 12.097 4.960 -8.604 1.00 82.69 134 ARG A CA 1
ATOM 1035 C C . ARG A 1 134 ? 12.036 6.409 -9.075 1.00 82.69 134 ARG A C 1
ATOM 1037 O O . ARG A 1 134 ? 11.768 7.275 -8.253 1.00 82.69 134 ARG A O 1
ATOM 1044 N N . ALA A 1 135 ? 12.200 6.664 -10.373 1.00 84.12 135 ALA A N 1
ATOM 1045 C CA . ALA A 1 135 ? 12.164 8.018 -10.935 1.00 84.12 135 ALA A CA 1
ATOM 1046 C C . ALA A 1 135 ? 10.835 8.758 -10.685 1.00 84.12 135 ALA A C 1
ATOM 1048 O O . ALA A 1 135 ? 10.811 9.984 -10.650 1.00 84.12 135 ALA A O 1
ATOM 1049 N N . HIS A 1 136 ? 9.739 8.020 -10.501 1.00 83.31 136 HIS A N 1
ATOM 1050 C CA . HIS A 1 136 ? 8.405 8.577 -10.266 1.00 83.31 136 HIS A CA 1
ATOM 1051 C C . HIS A 1 136 ? 7.861 8.295 -8.857 1.00 83.31 136 HIS A C 1
ATOM 1053 O O . HIS A 1 136 ? 6.692 8.569 -8.595 1.00 83.31 136 HIS A O 1
ATOM 1059 N N . TYR A 1 137 ? 8.667 7.716 -7.960 1.00 90.19 137 TYR A N 1
ATOM 1060 C CA . TYR A 1 137 ? 8.237 7.377 -6.606 1.00 90.19 137 TYR A CA 1
ATOM 1061 C C . TYR A 1 137 ? 8.521 8.525 -5.639 1.00 90.19 137 TYR A C 1
ATOM 1063 O O . TYR A 1 137 ? 9.671 8.898 -5.421 1.00 90.19 137 TYR A O 1
ATOM 1071 N N . ILE A 1 138 ? 7.469 9.024 -4.999 1.00 93.12 138 ILE A N 1
ATOM 1072 C CA . ILE A 1 138 ? 7.541 10.013 -3.928 1.00 93.12 138 ILE A CA 1
ATOM 1073 C C . ILE A 1 138 ? 7.283 9.286 -2.612 1.00 93.12 138 ILE A C 1
ATOM 1075 O O . ILE A 1 138 ? 6.175 8.795 -2.381 1.00 93.12 138 ILE A O 1
ATOM 1079 N N . ALA A 1 139 ? 8.297 9.214 -1.750 1.00 92.88 139 ALA A N 1
ATOM 1080 C CA . ALA A 1 139 ? 8.162 8.604 -0.433 1.00 92.88 139 ALA A CA 1
ATOM 1081 C C . ALA A 1 139 ? 7.173 9.396 0.447 1.00 92.88 139 ALA A C 1
ATOM 1083 O O . ALA A 1 139 ? 7.131 10.621 0.357 1.00 92.88 139 ALA A O 1
ATOM 1084 N N . PRO A 1 140 ? 6.391 8.731 1.315 1.00 94.75 140 PRO A N 1
ATOM 1085 C CA . PRO A 1 140 ? 5.447 9.398 2.211 1.00 94.75 140 PRO A CA 1
ATOM 1086 C C . PRO A 1 140 ? 6.132 9.912 3.494 1.00 94.75 140 PRO A C 1
ATOM 1088 O O . PRO A 1 140 ? 5.560 9.816 4.571 1.00 94.75 140 PRO A O 1
ATOM 1091 N N . THR A 1 141 ? 7.381 10.387 3.426 1.00 91.25 141 THR A N 1
ATOM 1092 C CA . THR A 1 141 ? 8.179 10.757 4.616 1.00 91.25 141 THR A CA 1
ATOM 1093 C C . THR A 1 141 ? 7.568 11.893 5.427 1.00 91.25 141 THR A C 1
ATOM 1095 O O . THR A 1 141 ? 7.657 11.875 6.650 1.00 91.25 141 THR A O 1
ATOM 1098 N N . ASP A 1 142 ? 6.925 12.840 4.749 1.00 89.88 142 ASP A N 1
ATOM 1099 C CA . ASP A 1 142 ? 6.365 14.057 5.346 1.00 89.88 142 ASP A CA 1
ATOM 1100 C C . ASP A 1 142 ? 4.832 14.001 5.459 1.00 89.88 142 ASP A C 1
ATOM 1102 O O . ASP A 1 142 ? 4.165 15.015 5.666 1.00 89.88 142 ASP A O 1
ATOM 1106 N N . GLU A 1 143 ? 4.247 12.811 5.297 1.00 92.19 143 GLU A N 1
ATOM 1107 C CA . GLU A 1 143 ? 2.806 12.607 5.407 1.00 92.19 143 GLU A CA 1
ATOM 1108 C C . GLU A 1 143 ? 2.394 12.163 6.817 1.00 92.19 143 GLU A C 1
ATOM 1110 O O . GLU A 1 143 ? 3.105 11.395 7.468 1.00 92.19 143 GLU A O 1
ATOM 1115 N N . PRO A 1 144 ? 1.213 12.591 7.299 1.00 91.69 144 PRO A N 1
ATOM 1116 C CA . PRO A 1 144 ? 0.688 12.127 8.576 1.00 91.69 144 PRO A CA 1
ATOM 1117 C C . PRO A 1 144 ? 0.232 10.666 8.490 1.00 91.69 144 PRO A C 1
ATOM 1119 O O . PRO A 1 144 ? -0.116 10.166 7.417 1.00 91.69 144 PRO A O 1
ATOM 1122 N N . ASP A 1 145 ? 0.152 9.997 9.640 1.00 92.88 145 ASP A N 1
ATOM 1123 C CA . ASP A 1 145 ? -0.362 8.626 9.768 1.00 92.88 145 ASP A CA 1
ATOM 1124 C C . ASP A 1 145 ? 0.404 7.605 8.908 1.00 92.88 145 ASP A C 1
ATOM 1126 O O . ASP A 1 145 ? -0.185 6.741 8.255 1.00 92.88 145 ASP A O 1
ATOM 1130 N N . VAL A 1 146 ? 1.733 7.715 8.881 1.00 95.81 146 VAL A N 1
ATOM 1131 C CA . VAL A 1 146 ? 2.619 6.802 8.150 1.00 95.81 146 VAL A CA 1
ATOM 1132 C C . VAL A 1 146 ? 3.371 5.919 9.139 1.00 95.81 146 VAL A C 1
ATOM 1134 O O . VAL A 1 146 ? 4.085 6.407 10.011 1.00 95.81 146 VAL A O 1
ATOM 1137 N N . ILE A 1 147 ? 3.258 4.604 8.966 1.00 95.00 147 ILE A N 1
ATOM 1138 C CA . ILE A 1 147 ? 4.058 3.608 9.682 1.00 95.00 147 ILE A CA 1
ATOM 1139 C C . ILE A 1 147 ? 5.062 3.023 8.694 1.00 95.00 147 ILE A C 1
ATOM 1141 O O . ILE A 1 147 ? 4.686 2.336 7.737 1.00 95.00 147 ILE A O 1
ATOM 1145 N N . ARG A 1 148 ? 6.353 3.275 8.929 1.00 94.62 148 ARG A N 1
ATOM 1146 C CA . ARG A 1 148 ? 7.429 2.648 8.155 1.00 94.62 148 ARG A CA 1
ATOM 1147 C C . ARG A 1 148 ? 7.606 1.198 8.600 1.00 94.62 148 ARG A C 1
ATOM 1149 O O . ARG A 1 148 ? 7.781 0.921 9.783 1.00 94.62 148 ARG A O 1
ATOM 1156 N N . ILE A 1 149 ? 7.602 0.283 7.639 1.00 93.56 149 ILE A N 1
ATOM 1157 C CA . ILE A 1 149 ? 7.857 -1.143 7.831 1.00 93.56 149 ILE A CA 1
ATOM 1158 C C . ILE A 1 149 ? 9.159 -1.462 7.113 1.00 93.56 149 ILE A C 1
ATOM 1160 O O . ILE A 1 149 ? 9.186 -1.574 5.885 1.00 93.56 149 ILE A O 1
ATOM 1164 N N . ASP A 1 150 ? 10.234 -1.611 7.880 1.00 91.12 150 ASP A N 1
ATOM 1165 C CA . ASP A 1 150 ? 11.484 -2.133 7.346 1.00 91.12 150 ASP A CA 1
ATOM 1166 C C . ASP A 1 150 ? 11.275 -3.600 6.963 1.00 91.12 150 ASP A C 1
ATOM 1168 O O . ASP A 1 150 ? 10.944 -4.444 7.795 1.00 91.12 150 ASP A O 1
ATOM 1172 N N . THR A 1 151 ? 11.404 -3.899 5.676 1.00 88.94 151 THR A N 1
ATOM 1173 C CA . THR A 1 151 ? 11.220 -5.255 5.165 1.00 88.94 151 THR A CA 1
ATOM 1174 C C . THR A 1 151 ? 12.533 -6.003 4.982 1.00 88.94 151 THR A C 1
ATOM 1176 O O . THR A 1 151 ? 12.475 -7.115 4.464 1.00 88.94 151 THR A O 1
ATOM 1179 N N . SER A 1 152 ? 13.681 -5.431 5.367 1.00 86.38 152 SER A N 1
ATOM 1180 C CA . SER A 1 152 ? 14.989 -6.115 5.396 1.00 86.38 152 SER A CA 1
ATOM 1181 C C . SER A 1 152 ? 15.169 -7.029 6.614 1.00 86.38 152 SER A C 1
ATOM 1183 O O . SER A 1 152 ? 16.005 -7.931 6.609 1.00 86.38 152 SER A O 1
ATOM 1185 N N . VAL A 1 153 ? 14.339 -6.844 7.643 1.00 87.56 153 VAL A N 1
ATOM 1186 C CA . VAL A 1 153 ? 14.318 -7.672 8.855 1.00 87.56 153 VAL A CA 1
ATOM 1187 C C . VAL A 1 153 ? 13.304 -8.820 8.749 1.00 87.56 153 VAL A C 1
ATOM 1189 O O . VAL A 1 153 ? 12.589 -8.963 7.754 1.00 87.56 153 VAL A O 1
ATOM 1192 N N . VAL A 1 154 ? 13.208 -9.642 9.801 1.00 87.81 154 VAL A N 1
ATOM 1193 C CA . VAL A 1 154 ? 12.190 -10.701 9.915 1.00 87.81 154 VAL A CA 1
ATOM 1194 C C . VAL A 1 154 ? 10.791 -10.088 9.794 1.00 87.81 154 VAL A C 1
ATOM 1196 O O . VAL A 1 154 ? 10.348 -9.334 10.664 1.00 87.81 154 VAL A O 1
ATOM 1199 N N . ILE A 1 155 ? 10.092 -10.423 8.705 1.00 88.88 155 ILE A N 1
ATOM 1200 C CA . ILE A 1 155 ? 8.834 -9.780 8.297 1.00 88.88 155 ILE A CA 1
ATOM 1201 C C . ILE A 1 155 ? 7.764 -9.911 9.385 1.00 88.88 155 ILE A C 1
ATOM 1203 O O . ILE A 1 155 ? 7.016 -8.969 9.634 1.00 88.88 155 ILE A O 1
ATOM 1207 N N . GLU A 1 156 ? 7.689 -11.055 10.060 1.00 88.75 156 GLU A N 1
ATOM 1208 C CA . GLU A 1 156 ? 6.724 -11.313 11.127 1.00 88.75 156 GLU A CA 1
ATOM 1209 C C . GLU A 1 156 ? 6.894 -10.355 12.311 1.00 88.75 156 GLU A C 1
ATOM 1211 O O . GLU A 1 156 ? 5.895 -9.959 12.913 1.00 88.75 156 GLU A O 1
ATOM 1216 N N . HIS A 1 157 ? 8.133 -9.973 12.636 1.00 90.69 157 HIS A N 1
ATOM 1217 C CA . HIS A 1 157 ? 8.416 -8.987 13.678 1.00 90.69 157 HIS A CA 1
ATOM 1218 C C . HIS A 1 157 ? 8.011 -7.590 13.216 1.00 90.69 157 HIS A C 1
ATOM 1220 O O . HIS A 1 157 ? 7.217 -6.941 13.889 1.00 90.69 157 HIS A O 1
ATOM 1226 N N . ALA A 1 158 ? 8.425 -7.189 12.011 1.00 91.44 158 ALA A N 1
ATOM 1227 C CA . ALA A 1 158 ? 8.064 -5.887 11.454 1.00 91.44 158 ALA A CA 1
ATOM 1228 C C . ALA A 1 158 ? 6.536 -5.692 11.347 1.00 91.44 158 ALA A C 1
ATOM 1230 O O . ALA A 1 158 ? 6.013 -4.623 11.656 1.00 91.44 158 ALA A O 1
ATOM 1231 N N . VAL A 1 159 ? 5.792 -6.738 10.958 1.00 90.56 159 VAL A N 1
ATOM 1232 C CA . VAL A 1 159 ? 4.320 -6.708 10.917 1.00 90.56 159 VAL A CA 1
ATOM 1233 C C . VAL A 1 159 ? 3.712 -6.617 12.315 1.00 90.56 159 VAL A C 1
ATOM 1235 O O . VAL A 1 159 ? 2.740 -5.885 12.502 1.00 90.56 159 VAL A O 1
ATOM 1238 N N . ARG A 1 160 ? 4.253 -7.349 13.295 1.00 90.38 160 ARG A N 1
ATOM 1239 C CA . ARG A 1 160 ? 3.784 -7.282 14.686 1.00 90.38 160 ARG A CA 1
ATOM 1240 C C . ARG A 1 160 ? 3.935 -5.866 15.241 1.00 90.38 160 ARG A C 1
ATOM 1242 O O . ARG A 1 160 ? 2.976 -5.340 15.800 1.00 90.38 160 ARG A O 1
ATOM 1249 N N . ASP A 1 161 ? 5.093 -5.251 15.032 1.00 90.56 161 ASP A N 1
ATOM 1250 C CA . ASP A 1 161 ? 5.388 -3.906 15.528 1.00 90.56 161 ASP A CA 1
ATOM 1251 C C . ASP A 1 161 ? 4.485 -2.857 14.863 1.00 90.56 161 ASP A C 1
ATOM 1253 O O . ASP A 1 161 ? 3.935 -1.985 15.539 1.00 90.56 161 ASP A O 1
ATOM 1257 N N . ALA A 1 162 ? 4.246 -2.986 13.552 1.00 91.12 162 ALA A N 1
ATOM 1258 C CA . ALA A 1 162 ? 3.317 -2.123 12.825 1.00 91.12 162 ALA A CA 1
ATOM 1259 C C . ALA A 1 162 ? 1.868 -2.242 13.340 1.00 91.12 162 ALA A C 1
ATOM 1261 O O . ALA A 1 162 ? 1.183 -1.235 13.508 1.00 91.12 162 ALA A O 1
ATOM 1262 N N . LEU A 1 163 ? 1.396 -3.458 13.640 1.00 88.69 163 LEU A N 1
ATOM 1263 C CA . LEU A 1 163 ? 0.060 -3.681 14.213 1.00 88.69 163 LEU A CA 1
ATOM 1264 C C . LEU A 1 163 ? -0.072 -3.128 15.640 1.00 88.69 163 LEU A C 1
ATOM 1266 O O . LEU A 1 163 ? -1.141 -2.634 16.012 1.00 88.69 163 LEU A O 1
ATOM 1270 N N . GLY A 1 164 ? 1.008 -3.173 16.427 1.00 87.94 164 GLY A N 1
ATOM 1271 C CA . GLY A 1 164 ? 1.060 -2.540 17.746 1.00 87.94 164 GLY A CA 1
ATOM 1272 C C . GLY A 1 164 ? 0.842 -1.028 17.665 1.00 87.94 164 GLY A C 1
ATOM 1273 O O . GLY A 1 164 ? 0.053 -0.476 18.429 1.00 87.94 164 GLY A O 1
ATOM 1274 N N . GLN A 1 165 ? 1.458 -0.372 16.679 1.00 86.50 165 GLN A N 1
ATOM 1275 C CA . GLN A 1 165 ? 1.284 1.063 16.430 1.00 86.50 165 GLN A CA 1
ATOM 1276 C C . GLN A 1 165 ? -0.130 1.413 15.942 1.00 86.50 165 GLN A C 1
ATOM 1278 O O . GLN A 1 165 ? -0.705 2.393 16.411 1.00 86.50 165 GLN A O 1
ATOM 1283 N N . LEU A 1 166 ? -0.732 0.584 15.079 1.00 83.50 166 LEU A N 1
ATOM 1284 C CA . LEU A 1 166 ? -2.126 0.761 14.638 1.00 83.50 166 LEU A CA 1
ATOM 1285 C C . LEU A 1 166 ? -3.127 0.704 15.802 1.00 83.50 166 LEU A C 1
ATOM 1287 O O . LEU A 1 166 ? -4.109 1.440 15.809 1.00 83.50 166 LEU A O 1
ATOM 1291 N N . SER A 1 167 ? -2.871 -0.157 16.790 1.00 70.62 167 SER A N 1
ATOM 1292 C CA . SER A 1 167 ? -3.739 -0.331 17.966 1.00 70.62 167 SER A CA 1
ATOM 1293 C C . SER A 1 167 ? -3.542 0.764 19.024 1.00 70.62 167 SER A C 1
ATOM 1295 O O . SER A 1 167 ? -4.435 1.005 19.833 1.00 70.62 167 SER A O 1
ATOM 1297 N N . GLY A 1 168 ? -2.366 1.401 19.034 1.00 55.56 168 GLY A N 1
ATOM 1298 C CA . GLY A 1 168 ? -2.008 2.495 19.940 1.00 55.56 168 GLY A CA 1
ATOM 1299 C C . GLY A 1 168 ? -2.369 3.890 19.422 1.00 55.56 168 GLY A C 1
ATOM 1300 O O . GLY A 1 168 ? -2.312 4.849 20.193 1.00 55.56 168 GLY A O 1
ATOM 1301 N N . ALA A 1 169 ? -2.757 4.021 18.148 1.00 50.41 169 ALA A N 1
ATOM 1302 C CA . ALA A 1 169 ? -3.339 5.255 17.635 1.00 50.41 169 ALA A CA 1
ATOM 1303 C C . ALA A 1 169 ? -4.605 5.566 18.453 1.00 50.41 169 ALA A C 1
ATOM 1305 O O . ALA A 1 169 ? -5.415 4.657 18.659 1.00 50.41 169 ALA A O 1
ATOM 1306 N N . PRO A 1 170 ? -4.777 6.799 18.969 1.00 36.47 170 PRO A N 1
ATOM 1307 C CA . PRO A 1 170 ? -5.880 7.122 19.858 1.00 36.47 170 PRO A CA 1
ATOM 1308 C C . PRO A 1 170 ? -7.183 6.739 19.170 1.00 36.47 170 PRO A C 1
ATOM 1310 O O . PRO A 1 170 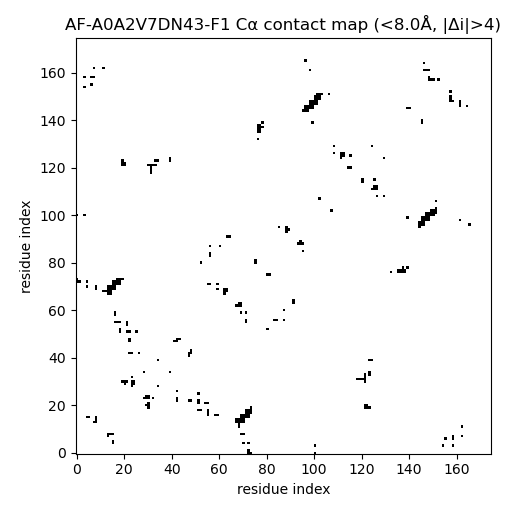? -7.583 7.336 18.172 1.00 36.47 170 PRO A O 1
ATOM 1313 N N . SER A 1 171 ? -7.823 5.697 19.701 1.00 39.91 171 SER A N 1
ATOM 1314 C CA . SER A 1 171 ? -9.147 5.283 19.283 1.00 39.91 171 SER A CA 1
ATOM 1315 C C . SER A 1 171 ? -10.023 6.527 19.341 1.00 39.91 171 SER A C 1
ATOM 1317 O O . SER A 1 171 ? -10.237 7.067 20.433 1.00 39.91 171 SER A O 1
ATOM 1319 N N . LEU A 1 172 ? -10.523 6.986 18.194 1.00 38.78 172 LEU A N 1
ATOM 1320 C CA . LEU A 1 172 ? -11.698 7.842 18.155 1.00 38.78 172 LEU A CA 1
ATOM 1321 C C . LEU A 1 172 ? -12.824 6.994 18.743 1.00 38.78 172 LEU A C 1
ATOM 1323 O O . LEU A 1 172 ? -13.505 6.243 18.043 1.00 38.78 172 LEU A O 1
ATOM 1327 N N . ARG A 1 173 ? -12.920 7.026 20.078 1.00 29.62 173 ARG A N 1
ATOM 1328 C CA . ARG A 1 173 ? -14.026 6.461 20.832 1.00 29.62 173 ARG A CA 1
ATOM 1329 C C . ARG A 1 173 ? -15.260 7.093 20.217 1.00 29.62 173 ARG A C 1
ATOM 1331 O O . ARG A 1 173 ? -15.413 8.310 20.261 1.00 29.62 173 ARG A O 1
ATOM 1338 N N . ARG A 1 174 ? -16.085 6.260 19.592 1.00 36.19 174 ARG A N 1
ATOM 1339 C CA . ARG A 1 174 ? -17.437 6.642 19.209 1.00 36.19 174 ARG A CA 1
ATOM 1340 C C . ARG A 1 174 ? -18.139 7.077 20.496 1.00 36.19 174 ARG A C 1
ATOM 1342 O O . ARG A 1 174 ? -18.360 6.241 21.370 1.00 36.19 174 ARG A O 1
ATOM 1349 N N . SER A 1 175 ? -18.356 8.381 20.633 1.00 39.91 175 SER A N 1
ATOM 1350 C CA . SER A 1 175 ? -19.405 8.958 21.474 1.00 39.91 175 SER A CA 1
ATOM 1351 C C . SER A 1 175 ? -20.751 8.735 20.807 1.00 39.91 175 SER A C 1
ATOM 1353 O O . SER A 1 175 ? -20.791 8.946 19.571 1.00 39.91 175 SER A O 1
#

Nearest PDB structures (foldseek):
  3zvm-assembly1_B  TM=8.262E-01  e=4.177E-03  Mus musculus
  3u7g-assembly1_A  TM=6.837E-01  e=4.429E-03  Mus musculus
  3u7e-assembly1_B  TM=6.832E-01  e=5.936E-03  Mus musculus
  3adc-assembly1_A  TM=6.719E-01  e=7.957E-03  Methano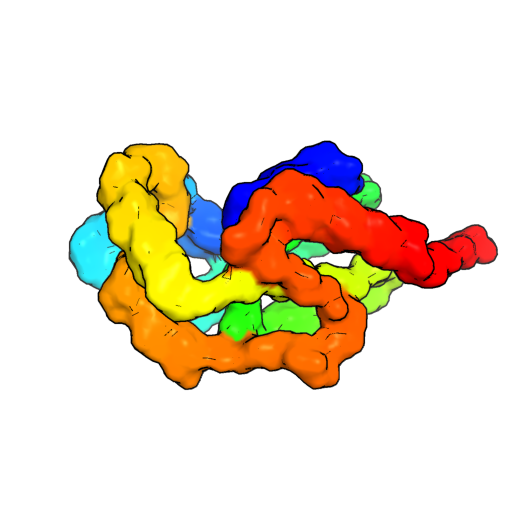caldococcus jannaschii DSM 2661
  3zvn-assembly1_A  TM=6.653E-01  e=4.177E-03  Mus musculus

pLDDT: mean 84.99, std 14.1, range [29.62, 98.31]

Radius of gyration: 16.23 Å; Cα contacts (8 Å, |Δi|>4): 185; chains: 1; bounding box: 40×33×45 Å